Protein AF-A0A9E4CS20-F1 (afdb_monomer_lite)

Sequence (84 aa):
MAASETTPRPTHAQLLEMLEAPDLTRRERRELQRMARFQKRVETWEHRRANPAPAKLHRAVITLLMMAACLWVLWLLLGGGAPA

Structure (mmCIF, N/CA/C/O backbone):
data_AF-A0A9E4CS20-F1
#
_entry.id   AF-A0A9E4CS20-F1
#
loop_
_atom_site.group_PDB
_atom_site.id
_atom_site.type_symbol
_atom_site.label_atom_id
_atom_site.label_alt_id
_atom_site.label_comp_id
_atom_site.label_asym_id
_atom_site.label_entity_id
_atom_site.label_seq_id
_atom_site.pdbx_PDB_ins_code
_atom_site.Cartn_x
_atom_site.Cartn_y
_atom_site.Cartn_z
_atom_site.occupancy
_atom_site.B_iso_or_equiv
_atom_site.auth_seq_id
_atom_site.auth_comp_id
_atom_site.auth_asym_id
_atom_site.auth_atom_id
_atom_site.pdbx_PDB_model_num
ATOM 1 N N . MET A 1 1 ? -31.536 -23.563 8.210 1.00 41.94 1 MET A N 1
ATOM 2 C CA . MET A 1 1 ? -31.607 -22.110 8.464 1.00 41.94 1 MET A CA 1
ATOM 3 C C . MET A 1 1 ? -30.380 -21.713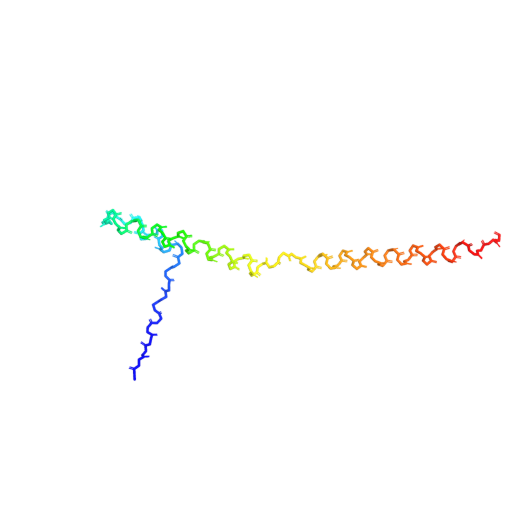 9.267 1.00 41.94 1 MET A C 1
ATOM 5 O O . MET A 1 1 ? -30.312 -22.041 10.438 1.00 41.94 1 MET A O 1
ATOM 9 N N . ALA A 1 2 ? -29.393 -21.091 8.632 1.00 42.56 2 ALA A N 1
ATOM 10 C CA . ALA A 1 2 ? -28.310 -20.396 9.321 1.00 42.56 2 ALA A CA 1
ATOM 11 C C . ALA A 1 2 ? -27.934 -19.228 8.413 1.00 42.56 2 ALA A C 1
ATOM 13 O O . ALA A 1 2 ? -27.069 -19.347 7.550 1.00 42.56 2 ALA A O 1
ATOM 14 N N . ALA A 1 3 ? -28.698 -18.139 8.520 1.00 45.97 3 ALA A N 1
ATOM 15 C CA . ALA A 1 3 ? -28.257 -16.861 7.999 1.00 45.97 3 ALA A CA 1
ATOM 16 C C . ALA A 1 3 ? -27.035 -16.497 8.841 1.00 45.97 3 ALA A C 1
ATOM 18 O O . ALA A 1 3 ? -27.158 -16.069 9.983 1.00 45.97 3 ALA A O 1
ATOM 19 N N . SER A 1 4 ? -25.851 -16.805 8.323 1.00 47.41 4 SER A N 1
ATOM 20 C CA . SER A 1 4 ? -24.602 -16.244 8.802 1.00 47.41 4 SER A CA 1
ATOM 21 C C . SER A 1 4 ? -24.730 -14.737 8.637 1.00 47.41 4 SER A C 1
ATOM 23 O O . SER A 1 4 ? -24.489 -14.216 7.549 1.00 47.41 4 SER A O 1
ATOM 25 N N . GLU A 1 5 ? -25.211 -14.072 9.689 1.00 47.97 5 GLU A N 1
ATOM 26 C CA . GLU A 1 5 ? -25.157 -12.630 9.847 1.00 47.97 5 GLU A CA 1
ATOM 27 C C . GLU A 1 5 ? -23.692 -12.250 9.676 1.00 47.97 5 GLU A C 1
ATOM 29 O O . GLU A 1 5 ? -22.861 -12.402 10.569 1.00 47.97 5 GLU A O 1
ATOM 34 N N . THR A 1 6 ? -23.345 -11.843 8.461 1.00 56.94 6 THR A N 1
ATOM 35 C CA . THR A 1 6 ? -22.079 -11.208 8.152 1.00 56.94 6 THR A CA 1
ATOM 36 C C . THR A 1 6 ? -22.114 -9.873 8.867 1.00 56.94 6 THR A C 1
ATOM 38 O O . THR A 1 6 ? -22.465 -8.861 8.265 1.00 56.94 6 THR A O 1
ATOM 41 N N . THR A 1 7 ? -21.834 -9.874 10.172 1.00 59.28 7 THR A N 1
ATOM 42 C CA . THR A 1 7 ? -21.611 -8.652 10.929 1.00 59.28 7 THR A CA 1
ATOM 43 C C . THR A 1 7 ? -20.520 -7.912 10.161 1.00 59.28 7 THR A C 1
ATOM 45 O O . THR A 1 7 ? -19.414 -8.454 10.025 1.00 59.28 7 THR A O 1
ATOM 48 N N . PRO A 1 8 ? -20.823 -6.756 9.543 1.00 61.94 8 PRO A N 1
ATOM 49 C CA . PRO A 1 8 ? -19.839 -6.059 8.740 1.00 61.94 8 PRO A CA 1
ATOM 50 C C . PRO A 1 8 ? -18.656 -5.761 9.656 1.00 61.94 8 PRO A C 1
ATOM 52 O O . PRO A 1 8 ? -18.821 -5.166 10.721 1.00 61.94 8 PRO A O 1
ATOM 55 N N . ARG A 1 9 ? -17.469 -6.266 9.291 1.00 67.19 9 ARG A N 1
ATOM 56 C CA . ARG A 1 9 ? -16.260 -6.012 10.076 1.00 67.19 9 ARG A CA 1
ATOM 57 C C . ARG A 1 9 ? -16.095 -4.495 10.183 1.00 67.19 9 ARG A C 1
ATOM 59 O O . ARG A 1 9 ? -16.045 -3.847 9.137 1.00 67.19 9 ARG A O 1
ATOM 66 N N . PRO A 1 10 ? -15.995 -3.938 11.400 1.00 72.62 10 PRO A N 1
ATOM 67 C CA . PRO A 1 10 ? -15.946 -2.497 11.576 1.00 72.62 10 PRO A CA 1
ATOM 68 C C . PRO A 1 10 ? -14.689 -1.943 10.914 1.00 72.62 10 PRO A C 1
ATOM 70 O O . PRO A 1 10 ? -13.599 -2.490 11.112 1.00 72.62 10 PRO A O 1
ATOM 73 N N . THR A 1 11 ? -14.840 -0.897 10.103 1.00 78.62 11 THR A N 1
ATOM 74 C CA . THR A 1 11 ? -13.718 -0.251 9.401 1.00 78.62 11 THR A CA 1
ATOM 75 C C . THR A 1 11 ? -12.768 0.417 10.395 1.00 78.62 11 THR A C 1
ATOM 77 O O . THR A 1 11 ? -13.117 0.640 11.559 1.00 78.62 11 THR A O 1
ATOM 80 N N . HIS A 1 12 ? -11.549 0.762 9.965 1.00 77.81 12 HIS A N 1
ATOM 81 C CA . HIS A 1 12 ? -10.604 1.455 10.846 1.00 77.81 12 HIS A CA 1
ATOM 82 C C . HIS A 1 12 ? -11.191 2.750 11.439 1.00 77.81 12 HIS A C 1
ATOM 84 O O . HIS A 1 12 ? -10.969 3.037 12.613 1.00 77.81 12 HIS A O 1
ATOM 90 N N . ALA A 1 13 ? -11.974 3.494 10.650 1.00 77.62 13 ALA A N 1
ATOM 91 C CA . ALA A 1 13 ? -12.645 4.716 11.091 1.00 77.62 13 ALA A CA 1
ATOM 92 C C . ALA A 1 13 ? -13.669 4.452 12.209 1.00 77.62 13 ALA A C 1
ATOM 94 O O . ALA A 1 13 ? -13.635 5.126 13.234 1.00 77.62 13 ALA A O 1
ATOM 95 N N . GLN A 1 14 ? -14.500 3.415 12.062 1.00 80.94 14 GLN A N 1
ATOM 96 C CA . GLN A 1 14 ? -15.486 3.031 13.079 1.00 80.94 14 GLN A CA 1
ATOM 97 C C . GLN A 1 14 ? -14.818 2.578 14.384 1.00 80.94 14 GLN A C 1
ATOM 99 O O . GLN A 1 14 ? -15.284 2.899 15.471 1.00 80.94 14 GLN A O 1
ATOM 104 N N . LEU A 1 15 ? -13.683 1.876 14.302 1.00 81.81 15 LEU A N 1
ATOM 105 C CA . LEU A 1 15 ? -12.929 1.469 15.493 1.00 81.81 15 LEU A CA 1
ATOM 106 C C . LEU A 1 15 ? -12.287 2.649 16.237 1.00 81.81 15 LEU A C 1
ATOM 108 O O . LEU A 1 15 ? -12.100 2.558 17.449 1.00 81.81 15 LEU A O 1
ATOM 112 N N . LEU A 1 16 ? -11.927 3.728 15.533 1.00 80.00 16 LEU A N 1
ATOM 113 C CA . LEU A 1 16 ? -11.424 4.956 16.156 1.00 80.00 16 LEU A CA 1
ATOM 114 C C . LEU A 1 16 ? -12.540 5.726 16.858 1.00 80.00 16 LEU A C 1
ATOM 116 O O . LEU A 1 16 ? -12.343 6.132 17.997 1.00 80.00 16 LEU A O 1
ATOM 120 N N . GLU A 1 17 ? -13.705 5.837 16.221 1.00 83.38 17 GLU A N 1
ATOM 121 C CA . GLU A 1 17 ? -14.900 6.453 16.808 1.00 83.38 17 GLU A CA 1
ATOM 122 C C . GLU A 1 17 ? -15.335 5.712 18.081 1.00 83.38 17 GLU A C 1
ATOM 124 O O . GLU A 1 17 ? -15.566 6.323 19.121 1.00 83.38 17 GLU A O 1
ATOM 129 N N . MET A 1 18 ? -15.313 4.372 18.062 1.00 80.62 18 MET A N 1
ATOM 130 C CA . MET A 1 18 ? -15.540 3.580 19.273 1.00 80.62 18 MET A CA 1
ATOM 131 C C . MET A 1 18 ? -14.484 3.865 20.348 1.00 80.62 18 MET A C 1
ATOM 133 O O . MET A 1 18 ? -14.827 3.905 21.521 1.00 80.62 18 MET A O 1
ATOM 137 N N . LEU A 1 19 ? -13.216 4.091 19.979 1.00 82.31 19 LEU A N 1
ATOM 138 C CA . LEU A 1 19 ? -12.128 4.369 20.927 1.00 82.31 19 LEU A CA 1
ATOM 139 C C . LEU A 1 19 ? -12.243 5.722 21.646 1.00 82.31 19 LEU A C 1
ATOM 141 O O . LEU A 1 19 ? -11.577 5.918 22.673 1.00 82.31 19 LEU A O 1
ATOM 145 N N . GLU A 1 20 ? -13.010 6.649 21.073 1.00 82.00 20 GLU A N 1
ATOM 146 C CA . GLU A 1 20 ? -13.303 7.972 21.629 1.00 82.00 20 GLU A CA 1
ATOM 147 C C . GLU A 1 20 ? -14.401 7.923 22.699 1.00 82.00 20 GLU A C 1
ATOM 149 O O . GLU A 1 20 ? -14.525 8.866 23.481 1.00 82.00 20 GLU A O 1
ATOM 154 N N . ALA A 1 21 ? -15.136 6.808 22.809 1.00 81.50 21 ALA A N 1
ATOM 155 C CA . ALA A 1 21 ? -16.145 6.632 23.843 1.00 81.50 21 ALA A CA 1
ATOM 156 C C . ALA A 1 21 ? -15.516 6.683 25.258 1.00 81.50 21 ALA A C 1
ATOM 158 O O . ALA A 1 21 ? -14.554 5.954 25.542 1.00 81.50 21 ALA A O 1
ATOM 159 N N . PRO A 1 22 ? -16.051 7.514 26.172 1.00 70.06 22 PRO A N 1
ATOM 160 C CA . PRO A 1 22 ? -15.490 7.703 27.512 1.00 70.06 22 PRO A CA 1
ATOM 161 C C . PRO A 1 22 ? -15.682 6.492 28.440 1.00 70.06 22 PRO A C 1
ATOM 163 O O . PRO A 1 22 ? -14.934 6.350 29.406 1.00 70.06 22 PRO A O 1
ATOM 166 N N . ASP A 1 23 ? -16.616 5.590 28.122 1.00 81.75 23 ASP A N 1
ATOM 167 C CA . ASP A 1 23 ? -17.022 4.466 28.983 1.00 81.75 23 ASP A CA 1
ATOM 168 C C . ASP A 1 23 ? -16.181 3.191 28.803 1.00 81.75 23 ASP A C 1
ATOM 170 O O . ASP A 1 23 ? -16.482 2.135 29.360 1.00 81.75 23 ASP A O 1
ATOM 174 N N . LEU A 1 24 ? -15.097 3.265 28.030 1.00 78.62 24 LEU A N 1
ATOM 175 C CA . LEU A 1 24 ? -14.267 2.106 27.726 1.00 78.62 24 LEU A CA 1
ATOM 176 C C . LEU A 1 24 ? -13.368 1.705 28.892 1.00 78.62 24 LEU A C 1
ATOM 178 O O . LEU A 1 24 ? -12.506 2.463 29.355 1.00 78.62 24 LEU A O 1
ATOM 182 N N . THR A 1 25 ? -13.454 0.437 29.290 1.00 84.88 25 THR A N 1
ATOM 183 C CA . THR A 1 25 ? -12.494 -0.117 30.242 1.00 84.88 25 THR A CA 1
ATOM 184 C C . THR A 1 25 ? -11.089 -0.168 29.628 1.00 84.88 25 THR A C 1
ATOM 186 O O . THR A 1 25 ? -10.886 -0.289 28.415 1.00 84.88 25 THR A O 1
ATOM 189 N N . ARG A 1 26 ? -10.047 -0.143 30.475 1.00 83.31 26 ARG A N 1
ATOM 190 C CA . ARG A 1 26 ? -8.644 -0.244 30.016 1.00 83.31 26 ARG A CA 1
ATOM 191 C C . ARG A 1 26 ? -8.369 -1.480 29.148 1.00 83.31 26 ARG A C 1
ATOM 193 O O . ARG A 1 26 ? -7.431 -1.451 28.350 1.00 83.31 26 ARG A O 1
ATOM 200 N N . ARG A 1 27 ? -9.116 -2.573 29.341 1.00 84.00 27 ARG A N 1
ATOM 201 C CA . ARG A 1 27 ? -8.964 -3.814 28.566 1.00 84.00 27 ARG A CA 1
ATOM 202 C C . ARG A 1 27 ? -9.569 -3.660 27.175 1.00 84.00 27 ARG A C 1
ATOM 204 O O . ARG A 1 27 ? -8.844 -3.849 26.202 1.00 84.00 27 ARG A O 1
ATOM 211 N N . GLU A 1 28 ? -10.810 -3.197 27.090 1.00 82.56 28 GLU A N 1
ATOM 212 C CA . GLU A 1 28 ? -11.507 -2.958 25.819 1.00 82.56 28 GLU A CA 1
ATOM 213 C C . GLU A 1 28 ? -10.767 -1.932 24.962 1.00 82.56 28 GLU A C 1
ATOM 215 O O . GLU A 1 28 ? -10.533 -2.155 23.777 1.00 82.56 28 GLU A O 1
ATOM 220 N N . ARG A 1 29 ? -10.251 -0.860 25.573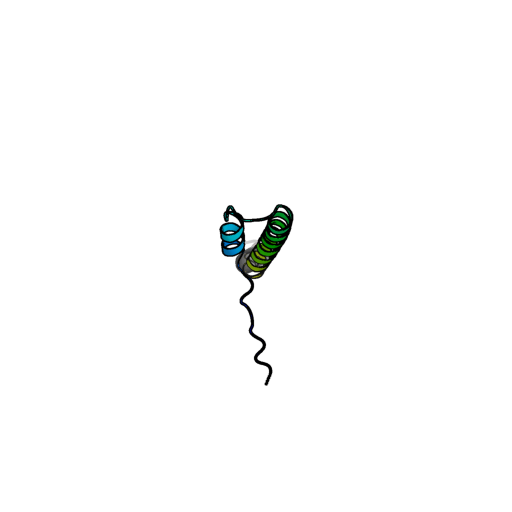 1.00 83.31 29 ARG A N 1
ATOM 221 C CA . ARG A 1 29 ? -9.446 0.135 24.854 1.00 83.31 29 ARG A CA 1
ATOM 222 C C . ARG A 1 29 ? -8.195 -0.471 24.212 1.00 83.31 29 ARG A C 1
ATOM 224 O O . ARG A 1 29 ? -7.820 -0.103 23.100 1.00 83.31 29 ARG A O 1
ATOM 231 N N . ARG A 1 30 ? -7.531 -1.412 24.894 1.00 84.56 30 ARG A N 1
ATOM 232 C CA . ARG A 1 30 ? -6.357 -2.119 24.349 1.00 84.56 30 ARG A CA 1
ATOM 233 C C . ARG A 1 30 ? -6.743 -3.083 23.232 1.00 84.56 30 ARG A C 1
ATOM 235 O O . ARG A 1 30 ? -5.951 -3.261 22.309 1.00 84.56 30 ARG A O 1
ATOM 242 N N . GLU A 1 31 ? -7.900 -3.725 23.325 1.00 85.06 31 GLU A N 1
ATOM 243 C CA . GLU A 1 31 ? -8.404 -4.631 22.291 1.00 85.06 31 GLU A CA 1
ATOM 244 C C . GLU A 1 31 ? -8.811 -3.864 21.033 1.00 85.06 31 GLU A C 1
ATOM 246 O O . GLU A 1 31 ? -8.312 -4.178 19.951 1.00 85.06 31 GLU A O 1
ATOM 251 N N . LEU A 1 32 ? -9.570 -2.776 21.179 1.00 85.19 32 LEU A N 1
ATOM 252 C CA . LEU A 1 32 ? -9.943 -1.897 20.071 1.00 85.19 32 LEU A CA 1
ATOM 253 C C . LEU A 1 32 ? -8.715 -1.265 19.401 1.00 85.19 32 LEU A C 1
ATOM 255 O O . LEU A 1 32 ? -8.621 -1.253 18.176 1.00 85.19 32 LEU A O 1
ATOM 259 N N . GLN A 1 33 ? -7.703 -0.837 20.168 1.00 83.38 33 GLN A N 1
ATOM 260 C CA . GLN A 1 33 ? -6.442 -0.353 19.587 1.00 83.38 33 GLN A CA 1
ATOM 261 C C . GLN A 1 33 ? -5.717 -1.426 18.765 1.00 83.38 33 GLN A C 1
ATOM 263 O O . GLN A 1 33 ? -5.123 -1.114 17.728 1.00 83.38 33 GLN A O 1
ATOM 268 N N . ARG A 1 34 ? -5.725 -2.690 19.211 1.00 86.81 34 ARG A N 1
ATOM 269 C CA . ARG A 1 34 ? -5.135 -3.794 18.437 1.00 86.81 34 ARG A CA 1
ATOM 270 C C . ARG A 1 34 ? -5.925 -4.045 17.157 1.00 86.81 34 ARG A C 1
ATOM 272 O O . ARG A 1 34 ? -5.303 -4.200 16.105 1.00 86.81 34 ARG A O 1
ATOM 279 N N . MET A 1 35 ? -7.255 -4.038 17.237 1.00 84.81 35 MET A N 1
ATOM 280 C CA . MET A 1 35 ? -8.135 -4.200 16.078 1.00 84.81 35 MET A CA 1
ATOM 281 C C . MET A 1 35 ? -7.947 -3.068 15.064 1.00 84.81 35 MET A C 1
ATOM 283 O O . MET A 1 35 ? -7.761 -3.351 13.884 1.00 84.81 35 MET A O 1
ATOM 287 N N . ALA A 1 36 ? -7.867 -1.811 15.510 1.00 82.88 36 ALA A N 1
ATOM 288 C CA . ALA A 1 36 ? -7.637 -0.659 14.641 1.00 82.88 36 ALA A CA 1
ATOM 289 C C . ALA A 1 36 ? -6.290 -0.766 13.906 1.00 82.88 36 ALA A C 1
ATOM 291 O O . ALA A 1 36 ? -6.215 -0.645 12.685 1.00 82.88 36 ALA A O 1
ATOM 292 N N . ARG A 1 37 ? -5.204 -1.104 14.615 1.00 86.50 37 ARG A N 1
ATOM 293 C CA . ARG A 1 37 ? -3.892 -1.316 13.972 1.00 86.50 37 ARG A CA 1
ATOM 294 C C . ARG A 1 37 ? -3.913 -2.457 12.958 1.00 86.50 37 ARG A C 1
ATOM 296 O O . ARG A 1 37 ? -3.194 -2.398 11.962 1.00 86.50 37 ARG A O 1
ATOM 303 N N . PHE A 1 38 ? -4.679 -3.511 13.226 1.00 86.19 38 PHE A N 1
ATOM 304 C CA . PHE A 1 38 ? -4.840 -4.616 12.292 1.00 86.19 38 PHE A CA 1
ATOM 305 C C . PHE A 1 38 ? -5.618 -4.180 11.045 1.00 86.19 38 PHE A C 1
ATOM 307 O O . PHE A 1 38 ? -5.086 -4.329 9.950 1.00 86.19 38 PHE A O 1
ATOM 314 N N . GLN A 1 39 ? -6.789 -3.560 11.216 1.00 84.44 39 GLN A N 1
ATOM 315 C CA . GLN A 1 39 ? -7.603 -2.997 10.131 1.00 84.44 39 GLN A CA 1
ATOM 316 C C . GLN A 1 39 ? -6.789 -2.045 9.249 1.00 84.44 39 GLN A C 1
ATOM 318 O O . GLN A 1 39 ? -6.700 -2.247 8.045 1.00 84.44 39 GLN A O 1
ATOM 323 N N . LYS A 1 40 ? -6.051 -1.102 9.847 1.00 83.75 40 LYS A N 1
ATOM 324 C CA . L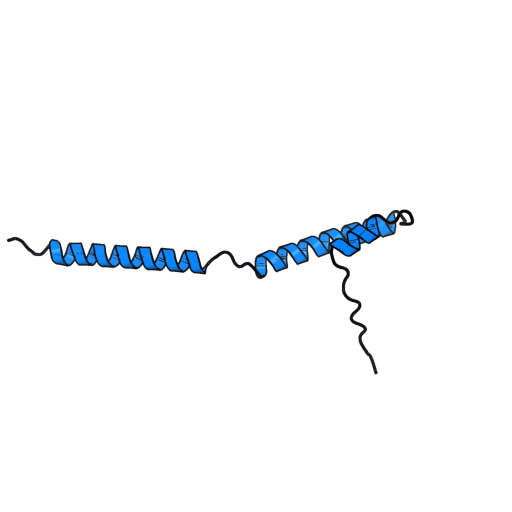YS A 1 40 ? -5.181 -0.177 9.106 1.00 83.75 40 LYS A CA 1
ATOM 325 C C . LYS A 1 40 ? -4.141 -0.897 8.244 1.00 83.75 40 LYS A C 1
ATOM 327 O O . LYS A 1 40 ? -3.840 -0.461 7.135 1.00 83.75 40 LYS A O 1
ATOM 332 N N . ARG A 1 41 ? -3.554 -1.993 8.744 1.00 84.00 41 ARG A N 1
ATOM 333 C CA . ARG A 1 41 ? -2.593 -2.798 7.968 1.00 84.00 41 ARG A CA 1
ATOM 334 C C . ARG A 1 41 ? -3.268 -3.535 6.820 1.00 84.00 41 ARG A C 1
ATOM 336 O O . ARG A 1 41 ? -2.673 -3.595 5.749 1.00 84.00 41 ARG A O 1
ATOM 343 N N . VAL A 1 42 ? -4.474 -4.057 7.036 1.00 84.06 42 VAL A N 1
ATOM 344 C CA . VAL A 1 42 ? -5.278 -4.698 5.989 1.00 84.06 42 VAL A CA 1
ATOM 345 C C . VAL A 1 42 ? -5.641 -3.682 4.909 1.00 84.06 42 VAL A C 1
ATOM 347 O O . VAL A 1 42 ? -5.282 -3.909 3.763 1.00 84.06 42 VAL A O 1
ATOM 350 N N . GLU A 1 43 ? -6.194 -2.522 5.268 1.00 80.19 43 GLU A N 1
ATOM 351 C CA . GLU A 1 43 ? -6.515 -1.438 4.324 1.00 80.19 43 GLU A CA 1
ATOM 352 C C . GLU A 1 43 ? -5.271 -0.973 3.552 1.00 80.19 43 GLU A C 1
ATOM 354 O O . GLU A 1 43 ? -5.300 -0.807 2.337 1.00 80.19 43 GLU A O 1
ATOM 359 N N . THR A 1 44 ? -4.128 -0.818 4.231 1.00 82.31 44 THR A N 1
ATOM 360 C CA . THR A 1 44 ? -2.864 -0.445 3.569 1.00 82.31 44 THR A CA 1
ATOM 361 C C . THR A 1 44 ? -2.395 -1.530 2.597 1.00 82.31 44 THR A C 1
ATOM 363 O O . THR A 1 44 ? -1.857 -1.225 1.532 1.00 82.31 44 THR A O 1
ATOM 366 N N . TRP A 1 45 ? -2.555 -2.802 2.963 1.00 80.88 45 TRP A N 1
ATOM 367 C CA . TRP A 1 45 ? -2.186 -3.928 2.114 1.00 80.88 45 TRP A CA 1
ATOM 368 C C . TRP A 1 45 ? -3.119 -4.046 0.908 1.00 80.88 45 TRP A C 1
ATOM 370 O O . TRP A 1 45 ? -2.643 -4.209 -0.212 1.00 80.88 45 TRP A O 1
ATOM 380 N N . GLU A 1 46 ? -4.424 -3.878 1.111 1.00 79.69 46 GLU A N 1
ATOM 381 C CA . GLU A 1 46 ? -5.426 -3.829 0.051 1.00 79.69 46 GLU A CA 1
ATOM 382 C C . GLU A 1 46 ? -5.187 -2.651 -0.887 1.00 79.69 46 GLU A C 1
ATOM 384 O O . GLU A 1 46 ? -5.165 -2.852 -2.094 1.00 79.69 46 GLU A O 1
ATOM 389 N N . HIS A 1 47 ? -4.882 -1.456 -0.374 1.00 72.75 47 HIS A N 1
ATOM 390 C CA . HIS A 1 47 ? -4.508 -0.311 -1.204 1.00 72.75 47 HIS A CA 1
ATOM 391 C C . HIS A 1 47 ? -3.237 -0.566 -2.018 1.00 72.75 47 HIS A C 1
ATOM 393 O O . HIS A 1 47 ? -3.196 -0.239 -3.202 1.00 72.75 47 HIS A O 1
ATOM 399 N N . ARG A 1 48 ? -2.206 -1.189 -1.431 1.00 69.44 48 ARG A N 1
ATOM 400 C CA . ARG A 1 48 ? -0.990 -1.582 -2.170 1.00 69.44 48 ARG A CA 1
ATOM 401 C C . ARG A 1 48 ? -1.262 -2.668 -3.209 1.00 69.44 48 ARG A C 1
ATOM 403 O O . ARG A 1 48 ? -0.587 -2.712 -4.230 1.00 69.44 48 ARG A O 1
ATOM 410 N N . ARG A 1 49 ? -2.229 -3.548 -2.957 1.00 70.31 49 ARG A N 1
ATOM 411 C CA . ARG A 1 49 ? -2.616 -4.620 -3.878 1.00 70.31 49 ARG A CA 1
ATOM 412 C C . ARG A 1 49 ? -3.515 -4.116 -5.007 1.00 70.31 49 ARG A C 1
ATOM 414 O O . ARG A 1 49 ? -3.368 -4.567 -6.137 1.00 70.31 49 ARG A O 1
ATOM 421 N N . ALA A 1 50 ? -4.417 -3.188 -4.703 1.00 66.38 50 ALA A N 1
ATOM 422 C CA . ALA A 1 50 ? -5.309 -2.527 -5.651 1.00 66.38 50 ALA A CA 1
ATOM 423 C C . ALA A 1 50 ? -4.560 -1.532 -6.541 1.00 66.38 50 ALA A C 1
ATOM 425 O O . ALA A 1 50 ? -4.956 -1.308 -7.681 1.00 66.38 50 ALA A O 1
ATOM 426 N N . ASN A 1 51 ? -3.455 -0.980 -6.040 1.00 55.44 51 ASN A N 1
ATOM 427 C CA . ASN A 1 51 ? -2.546 -0.133 -6.793 1.00 55.44 51 ASN A CA 1
ATOM 428 C C . ASN A 1 51 ? -1.230 -0.894 -7.036 1.00 55.44 51 ASN A C 1
ATOM 430 O O . ASN A 1 51 ? -0.209 -0.566 -6.421 1.00 55.44 51 ASN A O 1
ATOM 434 N N . PRO A 1 52 ? -1.209 -1.932 -7.905 1.00 56.38 52 PRO A N 1
ATOM 435 C CA . PRO A 1 5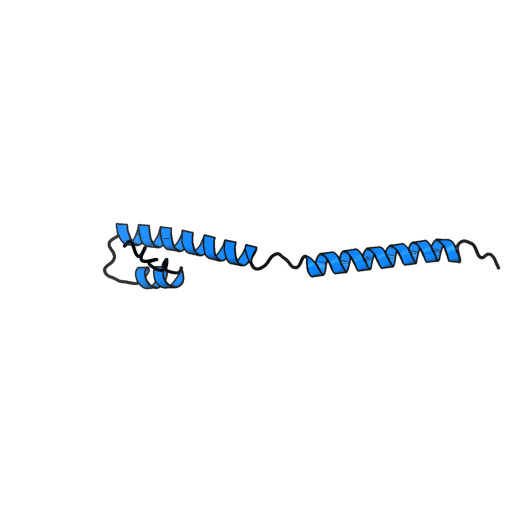2 ? 0.066 -2.430 -8.384 1.00 56.38 52 PRO A CA 1
ATOM 436 C C . PRO A 1 52 ? 0.750 -1.225 -9.032 1.00 56.38 52 PRO A C 1
ATOM 438 O O . PRO A 1 52 ? 0.163 -0.585 -9.909 1.00 56.38 52 PRO A O 1
ATOM 441 N N . ALA A 1 53 ? 1.947 -0.877 -8.544 1.00 61.19 53 ALA A N 1
ATOM 442 C CA . ALA A 1 53 ? 2.806 0.168 -9.103 1.00 61.19 53 ALA A CA 1
ATOM 443 C C . ALA A 1 53 ? 2.692 0.181 -10.634 1.00 61.19 53 ALA A C 1
ATOM 445 O O . ALA A 1 53 ? 2.518 -0.903 -11.195 1.00 61.19 53 ALA A O 1
ATOM 446 N N . PRO A 1 54 ? 2.778 1.339 -11.319 1.00 60.41 54 PRO A N 1
ATOM 447 C CA . PRO A 1 54 ? 2.405 1.473 -12.725 1.00 60.41 54 PRO A CA 1
ATOM 448 C C . PRO A 1 54 ? 3.344 0.669 -13.640 1.00 60.41 54 PRO A C 1
ATOM 450 O O . PRO A 1 54 ? 4.171 1.201 -14.374 1.00 60.41 54 PRO A O 1
ATOM 453 N N . ALA A 1 55 ? 3.175 -0.650 -13.657 1.00 58.91 55 ALA A N 1
ATOM 454 C CA . ALA A 1 55 ? 3.888 -1.600 -14.487 1.00 58.91 55 ALA A CA 1
ATOM 455 C C . ALA A 1 55 ? 3.595 -1.317 -15.962 1.00 58.91 55 ALA A C 1
ATOM 457 O O . ALA A 1 55 ? 4.388 -1.661 -16.831 1.00 58.91 55 ALA A O 1
ATOM 458 N N . LYS A 1 56 ? 2.478 -0.633 -16.239 1.00 60.66 56 LYS A N 1
ATOM 459 C CA . LYS A 1 56 ? 2.121 -0.118 -17.559 1.00 60.66 56 LYS A CA 1
ATOM 460 C C . LYS A 1 56 ? 3.109 0.949 -18.046 1.00 60.66 56 LYS A C 1
ATOM 462 O O . LYS A 1 56 ? 3.547 0.858 -19.186 1.00 60.66 56 LYS A O 1
ATOM 467 N N . LEU A 1 57 ? 3.526 1.887 -17.185 1.00 67.88 57 LEU A N 1
ATOM 468 C CA . LEU A 1 57 ? 4.549 2.884 -17.534 1.00 67.88 57 LEU A CA 1
ATOM 469 C C . LEU A 1 57 ? 5.913 2.221 -17.719 1.00 67.88 57 LEU A C 1
ATOM 471 O O . LEU A 1 57 ? 6.594 2.483 -18.702 1.00 67.88 57 LEU A O 1
ATOM 475 N N . HIS A 1 58 ? 6.276 1.299 -16.827 1.00 72.81 58 HIS A N 1
ATOM 476 C CA . HIS A 1 58 ? 7.558 0.603 -16.921 1.00 72.81 58 HIS A CA 1
ATOM 477 C C . HIS A 1 58 ? 7.671 -0.228 -18.210 1.00 72.81 58 HIS A C 1
ATOM 479 O O . HIS A 1 58 ? 8.684 -0.171 -18.901 1.00 72.81 58 HIS A O 1
ATOM 485 N N . ARG A 1 59 ? 6.603 -0.943 -18.590 1.00 76.00 59 ARG A N 1
ATOM 486 C CA . ARG A 1 59 ? 6.539 -1.675 -19.864 1.00 76.00 59 ARG A CA 1
ATOM 487 C C . ARG A 1 59 ? 6.651 -0.738 -21.068 1.00 76.00 59 ARG A C 1
ATOM 489 O O . ARG A 1 59 ? 7.428 -1.044 -21.963 1.00 76.00 59 ARG A O 1
ATOM 496 N N . ALA A 1 60 ? 5.945 0.396 -21.064 1.00 81.94 60 ALA A N 1
ATOM 497 C CA . ALA A 1 60 ? 6.004 1.377 -22.150 1.00 81.94 60 ALA A CA 1
ATOM 498 C C . ALA A 1 60 ? 7.415 1.971 -22.331 1.00 81.94 60 ALA A C 1
ATOM 500 O O . ALA A 1 60 ? 7.910 2.074 -23.454 1.00 81.94 60 ALA A O 1
ATOM 501 N N . VAL A 1 61 ? 8.095 2.299 -21.228 1.00 86.62 61 VAL A N 1
ATOM 502 C CA . VAL A 1 61 ? 9.476 2.808 -21.248 1.00 86.62 61 VAL A CA 1
ATOM 503 C C . VAL A 1 61 ? 10.444 1.754 -21.789 1.00 86.62 61 VAL A C 1
ATOM 505 O O . VAL A 1 61 ? 11.257 2.069 -22.654 1.00 86.62 61 VAL A O 1
ATOM 508 N N . ILE A 1 62 ? 10.324 0.495 -21.350 1.00 87.44 62 ILE A N 1
ATOM 509 C CA . ILE A 1 62 ? 11.155 -0.608 -21.860 1.00 87.44 62 ILE A CA 1
ATOM 510 C C . ILE A 1 62 ? 10.948 -0.794 -23.368 1.00 87.44 62 ILE A C 1
ATOM 512 O O . ILE A 1 62 ? 11.923 -0.917 -24.107 1.00 87.44 62 ILE A O 1
ATOM 516 N N . THR A 1 63 ? 9.699 -0.778 -23.845 1.00 88.44 63 THR A N 1
ATOM 517 C CA . THR A 1 63 ? 9.414 -0.924 -25.281 1.00 88.44 63 THR A CA 1
ATOM 518 C C . THR A 1 63 ? 9.969 0.233 -26.109 1.00 88.44 63 THR A C 1
ATOM 520 O O . THR A 1 63 ? 10.517 -0.005 -27.182 1.00 88.44 63 THR A O 1
ATOM 523 N N . LEU A 1 64 ? 9.893 1.471 -25.607 1.00 92.69 64 LEU A N 1
ATOM 524 C CA . LEU A 1 64 ? 10.457 2.642 -26.286 1.00 92.69 64 LEU A CA 1
ATOM 525 C C . LEU A 1 64 ? 11.987 2.573 -26.360 1.00 92.69 64 LEU A C 1
ATOM 527 O O . LEU A 1 64 ? 12.555 2.827 -27.420 1.00 92.69 64 LEU A O 1
ATOM 531 N N . LEU A 1 65 ? 12.648 2.171 -25.270 1.00 94.31 65 LEU A N 1
ATOM 532 C CA . LEU A 1 65 ? 14.100 1.970 -25.248 1.00 94.31 65 LEU A CA 1
ATOM 533 C C . LEU A 1 65 ? 14.535 0.864 -26.219 1.00 94.31 65 LEU A C 1
ATOM 535 O O . LEU A 1 65 ? 15.508 1.050 -26.947 1.00 94.31 65 LEU A O 1
ATOM 539 N N . MET A 1 66 ? 13.801 -0.254 -26.280 1.00 94.25 66 MET A N 1
ATOM 540 C CA . MET A 1 66 ? 14.074 -1.317 -27.254 1.00 94.25 66 MET A CA 1
ATOM 541 C C . MET A 1 66 ? 13.919 -0.829 -28.697 1.00 94.25 66 MET A C 1
ATOM 543 O O . MET A 1 66 ? 14.791 -1.099 -29.517 1.00 94.25 66 MET A O 1
ATOM 547 N N . MET A 1 67 ? 12.856 -0.080 -29.010 1.00 93.56 67 MET A N 1
ATOM 548 C CA . MET A 1 67 ? 12.658 0.481 -30.352 1.00 93.56 67 MET A CA 1
ATOM 549 C C . MET A 1 67 ? 13.789 1.436 -30.739 1.00 93.56 67 MET A C 1
ATOM 551 O O . MET A 1 67 ? 14.328 1.324 -31.838 1.00 93.56 67 MET A O 1
ATOM 555 N N . ALA A 1 68 ? 14.192 2.329 -29.831 1.00 93.25 68 ALA A N 1
ATOM 556 C CA . ALA A 1 68 ? 15.304 3.248 -30.060 1.00 93.25 68 ALA A CA 1
ATOM 557 C C . ALA A 1 68 ? 16.626 2.500 -30.297 1.00 93.25 68 ALA A C 1
ATOM 559 O O . ALA A 1 68 ? 17.357 2.831 -31.227 1.00 93.25 68 ALA A O 1
ATOM 560 N N . ALA A 1 69 ? 16.906 1.453 -29.514 1.00 93.56 69 ALA A N 1
ATOM 561 C CA . ALA A 1 69 ? 18.094 0.621 -29.690 1.00 93.56 69 ALA A CA 1
ATOM 562 C C . ALA A 1 69 ? 18.082 -0.134 -31.031 1.00 93.56 69 A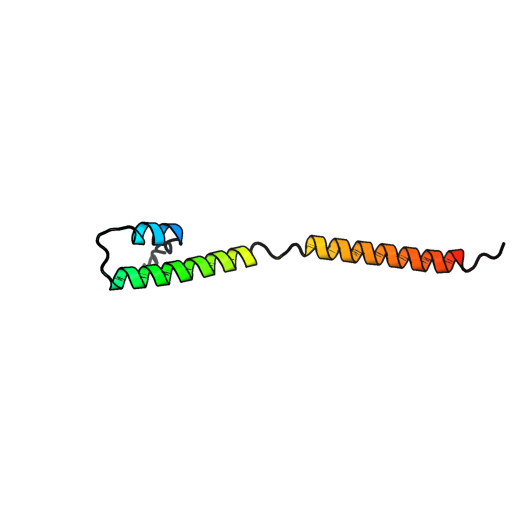LA A C 1
ATOM 564 O O . ALA A 1 69 ? 19.092 -0.154 -31.731 1.00 93.56 69 ALA A O 1
ATOM 565 N N . CYS A 1 70 ? 16.944 -0.710 -31.431 1.00 93.19 70 CYS A N 1
ATOM 566 C CA . CYS A 1 70 ? 16.805 -1.371 -32.731 1.00 93.19 70 CYS A CA 1
ATOM 567 C C . CYS A 1 70 ? 17.009 -0.396 -33.893 1.00 93.19 70 CYS A C 1
ATOM 569 O O . CYS A 1 70 ? 17.721 -0.726 -34.837 1.00 93.19 70 CYS A O 1
ATOM 571 N N . LEU A 1 71 ? 16.427 0.804 -33.818 1.00 91.31 71 LEU A N 1
ATOM 572 C CA . LEU A 1 71 ? 16.611 1.843 -34.833 1.00 91.31 71 LEU A CA 1
ATOM 573 C C . LEU A 1 71 ? 18.061 2.323 -34.898 1.00 91.31 71 LEU A C 1
ATOM 575 O O . LEU A 1 71 ? 18.579 2.525 -35.990 1.00 91.31 71 LEU A O 1
ATOM 579 N N . TRP A 1 72 ? 18.731 2.451 -33.752 1.00 91.06 72 TRP A N 1
ATOM 580 C CA . TRP A 1 72 ? 20.145 2.811 -33.688 1.00 91.06 72 TRP A CA 1
ATOM 581 C C . TRP A 1 72 ? 21.036 1.760 -34.355 1.00 91.06 72 TRP A C 1
ATOM 583 O O . TRP A 1 72 ? 21.881 2.090 -35.183 1.00 91.06 72 TRP A O 1
ATOM 593 N N . VAL A 1 73 ? 20.824 0.481 -34.036 1.00 90.75 73 VAL A N 1
ATOM 594 C CA . VAL A 1 73 ? 21.568 -0.628 -34.651 1.00 90.75 73 VAL A CA 1
ATOM 595 C C . VAL A 1 73 ? 21.277 -0.709 -36.147 1.00 90.75 73 VAL A C 1
ATOM 597 O O . VAL A 1 73 ? 22.202 -0.861 -36.938 1.00 90.75 73 VAL A O 1
ATOM 600 N N . LEU A 1 74 ? 20.016 -0.552 -36.552 1.00 89.81 74 LEU A N 1
ATOM 601 C CA . LEU A 1 74 ? 19.629 -0.528 -37.960 1.00 89.81 74 LEU A CA 1
ATOM 602 C C . LEU A 1 74 ? 20.288 0.642 -38.704 1.00 89.81 74 LEU A C 1
ATOM 604 O O . LEU A 1 74 ? 20.777 0.461 -39.814 1.00 89.81 74 LEU A O 1
ATOM 608 N N . TRP A 1 75 ? 20.352 1.820 -38.082 1.00 87.62 75 TRP A N 1
ATOM 609 C CA . TRP A 1 75 ? 21.047 2.983 -38.627 1.00 87.62 75 TRP A CA 1
ATOM 610 C C . TRP A 1 75 ? 22.551 2.740 -38.767 1.00 87.62 75 TRP A C 1
ATOM 612 O O . TRP A 1 75 ? 23.113 3.078 -39.801 1.00 87.62 75 TRP A O 1
ATOM 622 N N . LEU A 1 76 ? 23.201 2.090 -37.796 1.00 86.19 76 LEU A N 1
ATOM 623 C CA . LEU A 1 76 ? 24.608 1.694 -37.919 1.00 86.19 76 LEU A CA 1
ATOM 624 C C . LEU A 1 76 ? 24.829 0.669 -39.039 1.00 86.19 76 LEU A C 1
ATOM 626 O O . LEU A 1 76 ? 25.826 0.752 -39.749 1.00 86.19 76 LEU A O 1
ATOM 630 N N . LEU A 1 77 ? 23.905 -0.275 -39.227 1.00 84.06 77 LEU A N 1
ATOM 631 C CA . LEU A 1 77 ? 23.986 -1.275 -40.296 1.00 84.06 77 LEU A CA 1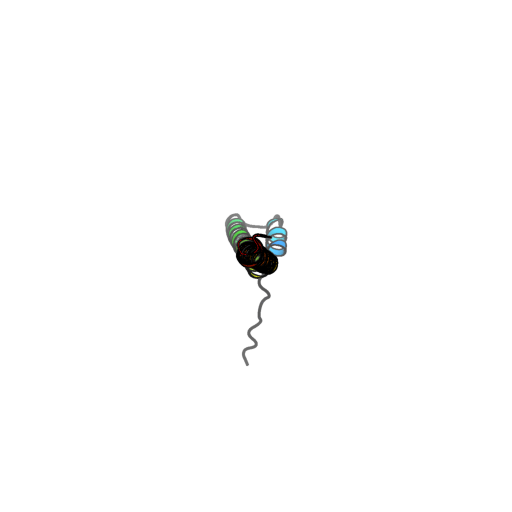
ATOM 632 C C . LEU A 1 77 ? 23.760 -0.663 -41.687 1.00 84.06 77 LEU A C 1
ATOM 634 O O . LEU A 1 77 ? 24.419 -1.064 -42.640 1.00 84.06 77 LEU A O 1
ATOM 638 N N . LEU A 1 78 ? 22.854 0.311 -41.805 1.00 81.50 78 LEU A N 1
ATOM 639 C CA . LEU A 1 78 ? 22.561 1.011 -43.061 1.00 81.50 78 LEU A CA 1
ATOM 640 C C . LEU A 1 78 ? 23.589 2.111 -43.377 1.00 81.50 78 LEU A C 1
ATOM 642 O O . LEU A 1 78 ? 23.940 2.307 -44.535 1.00 81.50 78 LEU A O 1
ATOM 646 N N . GLY A 1 79 ? 24.077 2.824 -42.361 1.00 68.75 79 GLY A N 1
ATOM 647 C CA . GLY A 1 79 ? 25.025 3.935 -42.485 1.00 68.75 79 GLY A CA 1
ATOM 648 C C . GLY A 1 79 ? 26.496 3.512 -42.458 1.00 68.75 79 GLY A C 1
ATOM 649 O O . GLY A 1 79 ? 27.336 4.196 -43.029 1.00 68.75 79 GLY A O 1
ATOM 650 N N . GLY A 1 80 ? 26.823 2.364 -41.858 1.00 58.94 80 GLY A N 1
ATOM 651 C CA . GLY A 1 80 ? 28.173 1.787 -41.853 1.00 58.94 80 GLY A CA 1
ATOM 652 C C . GLY A 1 80 ? 28.556 1.055 -43.145 1.00 58.94 80 GLY A C 1
ATOM 653 O O . GLY A 1 80 ? 29.675 0.558 -43.247 1.00 58.94 80 GLY A O 1
ATOM 654 N N . GLY A 1 81 ? 27.641 0.976 -44.118 1.00 56.12 81 GLY A N 1
ATOM 655 C CA . GLY A 1 81 ? 27.812 0.271 -45.393 1.00 56.12 81 GLY A CA 1
ATOM 656 C C . GLY A 1 81 ? 27.675 1.140 -46.647 1.00 56.12 81 GLY A C 1
ATOM 657 O O . GLY A 1 81 ? 27.620 0.585 -47.740 1.00 56.12 81 GLY A O 1
ATOM 658 N N . ALA A 1 82 ? 27.626 2.470 -46.525 1.00 50.88 82 ALA A N 1
ATOM 659 C CA . ALA A 1 82 ? 27.632 3.372 -47.676 1.00 50.88 82 ALA A CA 1
ATOM 660 C C . ALA A 1 82 ? 28.884 4.267 -47.670 1.00 50.88 82 ALA A C 1
ATOM 662 O O . ALA A 1 82 ? 28.813 5.420 -47.248 1.00 50.88 82 ALA A O 1
ATOM 663 N N . PRO A 1 83 ? 30.043 3.763 -48.131 1.00 53.03 83 PRO A N 1
ATOM 664 C CA . PRO A 1 83 ? 31.045 4.636 -48.716 1.00 53.03 83 PRO A CA 1
ATOM 665 C C . PRO A 1 83 ? 30.516 5.116 -50.077 1.00 53.03 83 PRO A C 1
ATOM 667 O O . PRO A 1 83 ? 30.431 4.336 -51.027 1.00 53.03 83 PRO A O 1
ATOM 670 N N . ALA A 1 84 ? 30.142 6.390 -50.158 1.00 48.06 84 ALA A N 1
ATOM 671 C CA . ALA A 1 84 ? 30.039 7.146 -51.402 1.00 48.06 84 ALA A CA 1
ATOM 672 C C . ALA A 1 84 ? 30.601 8.547 -51.158 1.00 48.06 84 ALA A C 1
ATOM 674 O O . ALA A 1 84 ? 30.183 9.169 -50.154 1.00 48.06 84 ALA A O 1
#

Secondary structure (DSSP, 8-state):
-------PPPPHHHHHHHHT-TT--HHHHHHHHHHHHHHHHHHHHHHHHHS---HHHHHHHHHHHHHHHHHHHHHHHHHTT---

pLDDT: mean 76.07, std 13.79, range [41.94, 94.31]

Radius of gyration: 28.73 Å; chains: 1; bounding box: 63×30×82 Å

Foldseek 3Di:
DDPPPPPPLQALVRLVVVLPDPPDDPVNNVVSVVSSVVNVVVVVVVVCVVCVDPVVVVVVVVVVVVVVVVVVVVCCVVVVPDDD